Protein AF-A0A2G5I1P5-F1 (afdb_monomer_lite)

pLDDT: mean 70.31, std 21.15, range [36.88, 97.19]

Radius of gyration: 36.77 Å; chains: 1; bounding box: 60×89×106 Å

Organism: Cercospora beticola (NCBI:txid122368)

Structure (mmCIF, N/CA/C/O backbone):
data_AF-A0A2G5I1P5-F1
#
_entry.id   AF-A0A2G5I1P5-F1
#
loop_
_atom_site.group_PDB
_atom_site.id
_atom_site.type_symbol
_atom_site.label_atom_id
_atom_site.label_alt_id
_atom_site.label_comp_id
_atom_site.label_asym_id
_atom_site.label_entity_id
_atom_site.label_seq_id
_atom_site.pdbx_PDB_ins_code
_atom_site.Cartn_x
_atom_site.Cartn_y
_atom_site.Cartn_z
_atom_site.occupancy
_atom_site.B_iso_or_equiv
_atom_site.auth_seq_id
_atom_site.auth_comp_id
_atom_site.auth_asym_id
_atom_site.auth_atom_id
_atom_site.pdbx_PDB_model_num
ATOM 1 N N . MET A 1 1 ? 23.159 -2.924 -32.350 1.00 39.16 1 MET A N 1
ATOM 2 C CA . MET A 1 1 ? 21.781 -3.434 -32.207 1.00 39.16 1 MET A CA 1
ATOM 3 C C . MET A 1 1 ? 21.289 -2.968 -30.853 1.00 39.16 1 MET A C 1
ATOM 5 O O . MET A 1 1 ? 21.846 -3.405 -29.860 1.00 39.16 1 MET A O 1
ATOM 9 N N . ALA A 1 2 ? 20.373 -2.001 -30.812 1.00 45.41 2 ALA A N 1
ATOM 10 C CA . ALA A 1 2 ? 19.758 -1.577 -29.560 1.00 45.41 2 ALA A CA 1
ATOM 11 C C . ALA A 1 2 ? 18.630 -2.566 -29.261 1.00 45.41 2 ALA A C 1
ATOM 13 O O . ALA A 1 2 ? 17.652 -2.618 -30.006 1.00 45.41 2 ALA A O 1
ATOM 14 N N . THR A 1 3 ? 18.794 -3.399 -28.236 1.00 50.62 3 THR A N 1
ATOM 15 C CA . THR A 1 3 ? 17.664 -4.092 -27.624 1.00 50.62 3 THR A CA 1
ATOM 16 C C . THR A 1 3 ? 16.769 -3.002 -27.063 1.00 50.62 3 THR A C 1
ATOM 18 O O . THR A 1 3 ? 17.144 -2.277 -26.146 1.00 50.62 3 THR A O 1
ATOM 21 N N . GLN A 1 4 ? 15.628 -2.793 -27.708 1.00 51.66 4 GLN A N 1
ATOM 22 C CA . GLN A 1 4 ? 14.593 -1.924 -27.185 1.00 51.66 4 GLN A CA 1
ATOM 23 C C . GLN A 1 4 ? 13.994 -2.675 -25.993 1.00 51.66 4 GLN A C 1
ATOM 25 O O . GLN A 1 4 ? 13.032 -3.422 -26.150 1.00 51.66 4 GLN A O 1
ATOM 30 N N . ASP A 1 5 ? 14.642 -2.565 -24.830 1.00 60.12 5 ASP A N 1
ATOM 31 C CA . ASP A 1 5 ? 14.074 -3.005 -23.561 1.00 60.12 5 ASP A CA 1
ATOM 32 C C . ASP A 1 5 ? 12.813 -2.178 -23.354 1.00 60.12 5 ASP A C 1
ATOM 34 O O . ASP A 1 5 ? 12.843 -0.983 -23.049 1.00 60.12 5 ASP A O 1
ATOM 38 N N . LYS A 1 6 ? 11.680 -2.793 -23.679 1.00 70.75 6 LYS A N 1
ATOM 39 C CA . LYS A 1 6 ? 10.376 -2.179 -23.523 1.00 70.75 6 LYS A CA 1
ATOM 40 C C . LYS A 1 6 ? 10.115 -2.148 -22.022 1.00 70.75 6 LYS A C 1
ATOM 42 O O . LYS A 1 6 ? 9.822 -3.190 -21.440 1.00 70.75 6 LYS A O 1
ATOM 47 N N . ALA A 1 7 ? 10.285 -0.972 -21.420 1.00 73.44 7 ALA A N 1
ATOM 48 C CA . ALA A 1 7 ? 9.976 -0.750 -20.014 1.00 73.44 7 ALA A CA 1
ATOM 49 C C . ALA A 1 7 ? 8.572 -1.294 -19.708 1.00 73.44 7 ALA A C 1
ATOM 51 O O . ALA A 1 7 ? 7.629 -1.080 -20.478 1.00 73.44 7 ALA A O 1
ATOM 52 N N . MET A 1 8 ? 8.474 -2.060 -18.627 1.00 82.75 8 MET A N 1
ATOM 53 C CA . MET A 1 8 ? 7.230 -2.632 -18.138 1.00 82.75 8 MET A CA 1
ATOM 54 C C . MET A 1 8 ? 6.402 -1.529 -17.477 1.00 82.75 8 MET A C 1
ATOM 56 O O . MET A 1 8 ? 6.954 -0.667 -16.796 1.00 82.75 8 MET A O 1
ATOM 60 N N . ASP A 1 9 ? 5.091 -1.563 -17.701 1.00 83.81 9 ASP A N 1
ATOM 61 C CA . ASP A 1 9 ? 4.130 -0.663 -17.065 1.00 83.81 9 ASP A CA 1
ATOM 62 C C . ASP A 1 9 ? 3.618 -1.276 -15.754 1.00 83.81 9 ASP A C 1
ATOM 64 O O . ASP A 1 9 ? 3.433 -2.494 -15.659 1.00 83.81 9 ASP A O 1
ATOM 68 N N . LEU A 1 10 ? 3.345 -0.427 -14.765 1.00 80.38 10 LEU A N 1
ATOM 69 C CA . LEU A 1 10 ? 2.830 -0.806 -13.446 1.00 80.38 10 LEU A CA 1
ATOM 70 C C . LEU A 1 10 ? 1.522 -1.600 -13.530 1.00 80.38 10 LE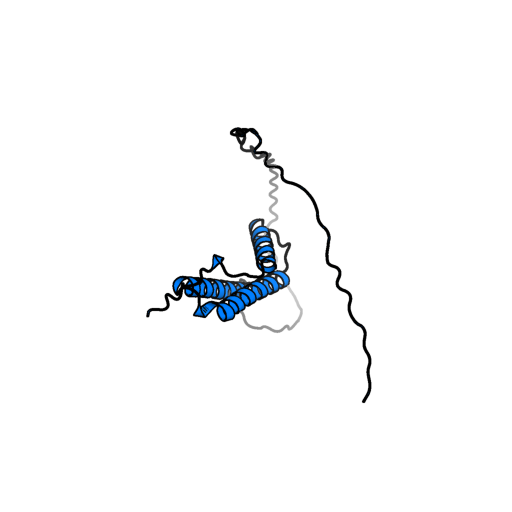U A C 1
ATOM 72 O O . LEU A 1 10 ? 1.343 -2.572 -12.803 1.00 80.38 10 LEU A O 1
ATOM 76 N N . HIS A 1 11 ? 0.640 -1.246 -14.469 1.00 79.62 11 HIS A N 1
ATOM 77 C CA . HIS A 1 11 ? -0.651 -1.918 -14.666 1.00 79.62 11 HIS A CA 1
ATOM 78 C C . HIS A 1 11 ? -0.519 -3.346 -15.213 1.00 79.62 11 HIS A C 1
ATOM 80 O O . HIS A 1 11 ? -1.506 -4.073 -15.283 1.00 79.62 11 HIS A O 1
ATOM 86 N N . SER A 1 12 ? 0.687 -3.744 -15.630 1.00 83.75 12 SER A N 1
ATOM 87 C CA . SER A 1 12 ? 0.984 -5.108 -16.078 1.00 83.75 12 SER A CA 1
ATOM 88 C C . SER A 1 12 ? 1.486 -6.012 -14.947 1.00 83.75 12 SER A C 1
ATOM 90 O O . SER A 1 12 ? 1.756 -7.184 -15.202 1.00 83.75 12 SER A O 1
ATOM 92 N N . ILE A 1 13 ? 1.666 -5.482 -13.732 1.00 84.88 13 ILE A N 1
ATOM 93 C CA . ILE A 1 13 ? 2.101 -6.251 -12.563 1.00 84.88 13 ILE A CA 1
ATOM 94 C C . ILE A 1 13 ? 0.891 -6.932 -11.923 1.00 84.88 13 ILE A C 1
ATOM 96 O O . ILE A 1 13 ? -0.124 -6.296 -11.644 1.00 84.88 13 ILE A O 1
ATOM 100 N N . GLU A 1 14 ? 1.020 -8.229 -11.657 1.00 83.12 14 GLU A N 1
ATOM 101 C CA . GLU A 1 14 ? 0.057 -8.980 -10.858 1.00 83.12 14 GLU A CA 1
ATOM 102 C C . GLU A 1 14 ? 0.390 -8.810 -9.367 1.00 83.12 14 GLU A C 1
ATOM 104 O O . GLU A 1 14 ? 1.509 -9.091 -8.938 1.00 83.12 14 GLU A O 1
ATOM 109 N N . VAL A 1 15 ? -0.576 -8.327 -8.584 1.00 83.12 15 VAL A N 1
ATOM 110 C CA . VAL A 1 15 ? -0.465 -8.134 -7.127 1.00 83.12 15 VAL A CA 1
ATOM 111 C C . VAL A 1 15 ? -1.651 -8.789 -6.430 1.00 83.12 15 VAL A C 1
ATOM 113 O O . VAL A 1 15 ? -2.731 -8.893 -7.019 1.00 83.12 15 VAL A O 1
ATOM 116 N N . ASP A 1 16 ? -1.485 -9.212 -5.175 1.00 83.00 16 ASP A N 1
ATOM 117 C CA . ASP A 1 16 ? -2.605 -9.764 -4.410 1.00 83.00 16 ASP A CA 1
ATOM 118 C C . ASP A 1 16 ? -3.622 -8.666 -4.056 1.00 83.00 16 ASP A C 1
ATOM 120 O O . ASP A 1 16 ? -3.445 -7.878 -3.125 1.00 83.00 16 ASP A O 1
ATOM 124 N N . LEU A 1 17 ? -4.729 -8.635 -4.798 1.00 87.38 17 LEU A N 1
ATOM 125 C CA . LEU A 1 17 ? -5.792 -7.647 -4.631 1.00 87.38 17 LEU A CA 1
ATOM 126 C C . LEU A 1 17 ? -6.568 -7.794 -3.315 1.00 87.38 17 LEU A C 1
ATOM 128 O O . LEU A 1 17 ? -7.210 -6.832 -2.892 1.00 87.38 17 LEU A O 1
ATOM 132 N N . VAL A 1 18 ? -6.502 -8.949 -2.643 1.00 90.81 18 VAL A N 1
ATOM 133 C CA . VAL A 1 18 ? -7.300 -9.221 -1.438 1.00 90.81 18 VAL A CA 1
ATOM 134 C C . VAL A 1 18 ? -6.912 -8.282 -0.297 1.00 90.81 18 VAL A C 1
ATOM 136 O O . VAL A 1 18 ? -7.787 -7.741 0.389 1.00 90.81 18 VAL A O 1
ATOM 139 N N . CYS A 1 19 ? -5.613 -8.037 -0.100 1.00 91.25 19 CYS A N 1
ATOM 140 C CA . CYS A 1 19 ? -5.147 -7.126 0.946 1.00 91.25 19 CYS A CA 1
ATOM 141 C C . CYS A 1 19 ? -5.588 -5.675 0.675 1.00 91.25 19 CYS A C 1
ATOM 143 O O . CYS A 1 19 ? -6.074 -4.993 1.582 1.00 91.25 19 CYS A O 1
ATOM 145 N N . PHE A 1 20 ? -5.548 -5.240 -0.588 1.00 92.56 20 PHE A N 1
ATOM 146 C CA . PHE A 1 20 ? -5.992 -3.911 -1.005 1.00 92.56 20 PHE A CA 1
ATOM 147 C C . PHE A 1 20 ? -7.509 -3.733 -0.902 1.00 92.56 20 PHE A C 1
ATOM 149 O O . PHE A 1 20 ? -7.977 -2.658 -0.523 1.00 92.56 20 PHE A O 1
ATOM 156 N N . ASP A 1 21 ? -8.293 -4.768 -1.203 1.00 94.94 21 ASP A N 1
ATOM 157 C CA . ASP A 1 21 ? -9.745 -4.750 -1.019 1.00 94.94 21 ASP A CA 1
ATOM 158 C C . ASP A 1 21 ? -10.110 -4.596 0.462 1.00 94.94 21 ASP A C 1
ATOM 160 O O . ASP A 1 21 ? -10.976 -3.784 0.810 1.00 94.94 21 ASP A O 1
ATOM 164 N N . LYS A 1 22 ? -9.400 -5.306 1.348 1.00 94.88 22 LYS A N 1
ATOM 165 C CA . LYS A 1 22 ? -9.558 -5.161 2.800 1.00 94.88 22 LYS A CA 1
ATOM 166 C C . LYS A 1 22 ? -9.167 -3.757 3.265 1.00 94.88 22 LYS A C 1
ATOM 168 O O . LYS A 1 22 ? -9.923 -3.142 4.016 1.00 94.88 22 LYS A O 1
ATOM 173 N N . LEU A 1 23 ? -8.057 -3.201 2.770 1.00 94.81 23 LEU A N 1
ATOM 174 C CA . LEU A 1 23 ? -7.655 -1.826 3.079 1.00 94.81 23 LEU A CA 1
ATOM 175 C C . LEU A 1 23 ? -8.721 -0.816 2.629 1.00 94.81 23 LEU A C 1
ATOM 177 O O . LEU A 1 23 ? -9.113 0.059 3.400 1.00 94.81 23 LEU A O 1
ATOM 181 N N . ARG A 1 24 ? -9.268 -0.972 1.417 1.00 95.00 24 ARG A N 1
ATOM 182 C CA . ARG A 1 24 ? -10.372 -0.132 0.925 1.00 95.00 24 ARG A CA 1
ATOM 183 C C . ARG A 1 24 ? -11.618 -0.247 1.804 1.00 95.00 24 ARG A C 1
ATOM 185 O O . ARG A 1 24 ? -12.277 0.765 2.046 1.00 95.00 24 ARG A O 1
ATOM 192 N N . ALA A 1 25 ? -11.946 -1.442 2.295 1.00 95.81 25 ALA A N 1
ATOM 193 C CA . ALA A 1 25 ? -13.069 -1.642 3.211 1.00 95.81 25 ALA A CA 1
ATOM 194 C C . ALA A 1 25 ? -12.855 -0.920 4.554 1.00 95.81 25 ALA A C 1
ATOM 196 O O . ALA A 1 25 ? -13.771 -0.248 5.036 1.00 95.81 25 ALA A O 1
ATOM 197 N N . ILE A 1 26 ? -11.643 -0.987 5.113 1.00 94.88 26 ILE A N 1
ATOM 198 C CA . ILE A 1 26 ? -11.260 -0.280 6.344 1.00 94.88 26 ILE A CA 1
ATOM 199 C C . ILE A 1 26 ? -11.376 1.235 6.161 1.00 94.88 26 ILE A C 1
ATOM 201 O O . ILE A 1 26 ? -12.038 1.907 6.954 1.00 94.88 26 ILE A O 1
ATOM 205 N N . LEU A 1 27 ? -10.785 1.780 5.094 1.00 93.31 27 LEU A N 1
ATOM 206 C CA . LEU A 1 27 ? -10.819 3.218 4.814 1.00 93.31 27 LEU A CA 1
ATOM 207 C C . LEU A 1 27 ? -12.254 3.724 4.629 1.00 93.31 27 LEU A C 1
ATOM 209 O O . LEU A 1 27 ? -12.618 4.761 5.183 1.00 93.31 27 LEU A O 1
ATOM 213 N N . ARG A 1 28 ? -13.098 2.968 3.917 1.00 95.44 28 ARG A N 1
ATOM 214 C CA . ARG A 1 28 ? -14.514 3.312 3.739 1.00 95.44 28 ARG A CA 1
ATOM 215 C C . ARG A 1 28 ? -15.281 3.294 5.065 1.00 95.44 28 ARG A C 1
ATOM 217 O O . ARG A 1 28 ? -16.072 4.199 5.307 1.00 95.44 28 ARG A O 1
ATOM 224 N N . SER A 1 29 ? -15.026 2.315 5.935 1.00 94.00 29 SER A N 1
ATOM 225 C CA . SER A 1 29 ? -15.621 2.266 7.281 1.00 94.00 29 SER A CA 1
ATOM 226 C C . SER A 1 29 ? -15.243 3.496 8.108 1.00 94.00 29 SER A C 1
ATOM 228 O O . SER A 1 29 ? -16.108 4.116 8.723 1.00 94.00 29 SER A O 1
ATOM 230 N N . ARG A 1 30 ? -13.967 3.902 8.079 1.00 91.44 30 ARG A N 1
ATOM 231 C CA . ARG A 1 30 ? -13.491 5.096 8.797 1.00 91.44 30 ARG A CA 1
ATOM 232 C C . ARG A 1 30 ? -14.129 6.382 8.285 1.00 91.44 30 A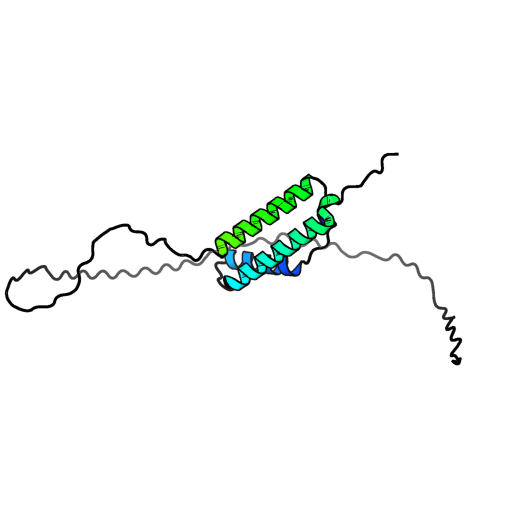RG A C 1
ATOM 234 O O . ARG A 1 30 ? -14.537 7.214 9.086 1.00 91.44 30 ARG A O 1
ATOM 241 N N . GLN A 1 31 ? -14.277 6.525 6.968 1.00 92.06 31 GLN A N 1
ATOM 242 C CA . GLN A 1 31 ? -14.973 7.669 6.363 1.00 92.06 31 GLN A CA 1
ATOM 243 C C . GLN A 1 31 ? -16.439 7.772 6.810 1.00 92.06 31 GLN A C 1
ATOM 245 O O . GLN A 1 31 ? -16.991 8.866 6.857 1.00 92.06 31 GLN A O 1
ATOM 250 N N . GLN A 1 32 ? -17.058 6.645 7.163 1.00 94.44 32 GLN A N 1
ATOM 251 C CA . GLN A 1 32 ? -18.416 6.579 7.706 1.00 94.44 32 GLN A CA 1
ATOM 252 C C . GLN A 1 32 ? -18.467 6.768 9.235 1.00 94.44 32 GLN A C 1
ATOM 254 O O . GLN A 1 32 ? -19.537 6.647 9.825 1.00 94.44 32 GLN A O 1
ATOM 259 N N . GLY A 1 33 ? -17.331 7.040 9.891 1.00 90.31 33 GLY A N 1
ATOM 260 C CA . GLY A 1 33 ? -17.229 7.172 11.348 1.00 90.31 33 GLY A CA 1
ATOM 261 C C . GLY A 1 33 ? -17.344 5.845 12.105 1.00 90.31 33 GLY A C 1
ATOM 262 O O . GLY A 1 33 ? -17.524 5.842 13.320 1.00 90.31 33 GLY A O 1
ATOM 263 N N . SER A 1 34 ? -17.261 4.713 11.402 1.00 91.38 34 SER A N 1
ATOM 264 C CA . SER A 1 34 ? -17.393 3.385 11.993 1.00 91.38 34 SER A CA 1
ATOM 265 C C . SER A 1 34 ? -16.052 2.870 12.516 1.00 91.38 34 SER A C 1
ATOM 267 O O . SER A 1 34 ? -15.053 2.837 11.792 1.00 91.38 34 SER A O 1
ATOM 269 N N . SER A 1 35 ? -16.066 2.382 13.757 1.00 87.56 35 SER A N 1
ATOM 270 C CA . SER A 1 35 ? -14.961 1.691 14.434 1.00 87.56 35 SER A CA 1
ATOM 271 C C . SER A 1 35 ? -15.018 0.166 14.267 1.00 87.56 35 SER A C 1
ATOM 273 O O . SER A 1 35 ? -14.526 -0.575 15.114 1.00 87.56 35 SER A O 1
ATOM 275 N N . GLN A 1 36 ? -15.625 -0.316 13.174 1.00 94.00 36 GLN A N 1
ATOM 276 C CA . GLN A 1 36 ? -15.794 -1.748 12.894 1.00 94.00 36 GLN A CA 1
ATOM 277 C C . GLN A 1 36 ? -14.483 -2.547 12.954 1.00 94.00 36 GLN A C 1
ATOM 279 O O . GLN A 1 36 ? -14.508 -3.710 13.349 1.00 94.00 36 GLN A O 1
ATOM 284 N N . TYR A 1 37 ? -13.366 -1.947 12.543 1.00 94.06 37 TYR A N 1
ATOM 285 C CA . TYR A 1 37 ? -12.061 -2.599 12.502 1.00 94.06 37 TYR A CA 1
ATOM 286 C C . TYR A 1 37 ? -11.204 -2.141 13.673 1.00 94.06 37 TYR A C 1
ATOM 288 O O . TYR A 1 37 ? -11.047 -0.941 13.910 1.00 94.06 37 TYR A O 1
ATOM 296 N N . SER A 1 38 ? -10.617 -3.101 14.378 1.00 93.88 38 SER A N 1
ATOM 297 C CA . SER A 1 38 ? -9.654 -2.827 15.438 1.00 93.88 38 SER A CA 1
ATOM 298 C C . SER A 1 38 ? -8.339 -2.273 14.878 1.00 93.88 38 SER A C 1
ATOM 300 O O . SER A 1 38 ? -7.962 -2.557 13.740 1.00 93.88 38 SER A O 1
ATOM 302 N N . VAL A 1 39 ? -7.594 -1.539 15.710 1.00 92.50 39 VAL A N 1
ATOM 303 C CA . VAL A 1 39 ? -6.237 -1.044 15.392 1.00 92.50 39 VAL A CA 1
ATOM 304 C C . VAL A 1 39 ? -5.333 -2.185 14.915 1.00 92.50 39 VAL A C 1
ATOM 306 O O . VAL A 1 39 ? -4.614 -2.046 13.930 1.00 92.50 39 VAL A O 1
ATOM 309 N N . ARG A 1 40 ? -5.425 -3.359 15.557 1.00 94.69 40 ARG A N 1
ATOM 310 C CA . ARG A 1 40 ? -4.674 -4.554 15.148 1.00 94.69 40 ARG A CA 1
ATOM 311 C C . ARG A 1 40 ? -5.013 -4.975 13.718 1.00 94.69 40 ARG A C 1
ATOM 313 O O . ARG A 1 40 ? -4.103 -5.188 12.928 1.00 94.69 40 ARG A O 1
ATOM 320 N N . GLU A 1 41 ? -6.296 -5.079 13.377 1.00 95.00 41 GLU A N 1
ATOM 321 C CA . GLU A 1 41 ? -6.717 -5.475 12.026 1.00 95.00 41 GLU A CA 1
ATOM 322 C C . GLU A 1 41 ? -6.304 -4.450 10.966 1.00 95.00 41 GLU A C 1
ATOM 324 O O . GLU A 1 41 ? -6.001 -4.829 9.831 1.00 95.00 41 GLU A O 1
ATOM 329 N N . VAL A 1 42 ? -6.288 -3.162 11.322 1.00 94.88 42 VAL A N 1
ATOM 330 C CA . VAL A 1 42 ? -5.799 -2.095 10.442 1.00 94.88 42 VAL A CA 1
ATOM 331 C C . VAL A 1 42 ? -4.305 -2.255 10.194 1.00 94.88 42 VAL A C 1
ATOM 333 O O . VAL A 1 42 ? -3.900 -2.308 9.033 1.00 94.88 42 VAL A O 1
ATOM 336 N N . LEU A 1 43 ? -3.507 -2.405 11.253 1.00 96.19 43 LEU A N 1
ATOM 337 C CA . LEU A 1 43 ? -2.061 -2.606 11.155 1.00 96.19 43 LEU A CA 1
ATOM 338 C C . LEU A 1 43 ? -1.707 -3.849 10.335 1.00 96.19 43 LEU A C 1
ATOM 340 O O . LEU A 1 43 ? -0.938 -3.740 9.386 1.00 96.19 43 LEU A O 1
ATOM 344 N N . GLU A 1 44 ? -2.328 -4.998 10.617 1.00 96.50 44 GLU A N 1
ATOM 345 C CA . GLU A 1 44 ? -2.114 -6.235 9.850 1.00 96.50 44 GLU A CA 1
ATOM 346 C C . GLU A 1 44 ? -2.407 -6.040 8.355 1.00 96.50 44 GLU A C 1
ATOM 348 O O . GLU A 1 44 ? -1.693 -6.549 7.492 1.00 96.50 44 GLU A O 1
ATOM 353 N N . THR A 1 45 ? -3.457 -5.282 8.031 1.00 96.56 45 THR A N 1
ATOM 354 C CA . THR A 1 45 ? -3.835 -5.025 6.637 1.00 96.56 45 THR A CA 1
ATOM 355 C C . THR A 1 45 ? -2.859 -4.065 5.952 1.00 96.56 45 THR A C 1
ATOM 357 O O . THR A 1 45 ? -2.496 -4.290 4.797 1.00 96.56 45 THR A O 1
ATOM 360 N N . LEU A 1 46 ? -2.407 -3.018 6.649 1.00 96.31 46 LEU A N 1
ATOM 361 C CA . LEU A 1 46 ? -1.400 -2.084 6.139 1.00 96.31 46 LEU A CA 1
ATOM 362 C C . LEU A 1 46 ? -0.051 -2.778 5.908 1.00 96.31 46 LEU A C 1
ATOM 364 O O . LEU A 1 46 ? 0.570 -2.571 4.866 1.00 96.31 46 LEU A O 1
ATOM 368 N N . GLU A 1 47 ? 0.382 -3.629 6.841 1.00 96.69 47 GLU A N 1
ATOM 369 C CA . GLU A 1 47 ? 1.608 -4.420 6.710 1.00 96.69 47 GLU A CA 1
ATOM 370 C C . GLU A 1 47 ? 1.537 -5.392 5.528 1.00 96.69 47 GLU A C 1
ATOM 372 O O . GLU A 1 47 ? 2.494 -5.481 4.759 1.00 96.69 47 GLU A O 1
ATOM 377 N N . ALA A 1 48 ? 0.396 -6.062 5.328 1.00 96.19 48 ALA A N 1
ATOM 378 C CA . ALA A 1 48 ? 0.188 -6.932 4.173 1.00 96.19 48 ALA A CA 1
ATOM 379 C C . ALA A 1 48 ? 0.282 -6.159 2.845 1.00 96.19 48 ALA A C 1
ATOM 381 O O . ALA A 1 48 ? 1.002 -6.578 1.941 1.00 96.19 48 ALA A O 1
ATOM 382 N N . CYS A 1 49 ? -0.370 -4.994 2.742 1.00 95.75 49 CYS A N 1
ATOM 383 C CA . CYS A 1 49 ? -0.291 -4.153 1.540 1.00 95.75 49 CYS A CA 1
ATOM 384 C C . CYS A 1 49 ? 1.141 -3.666 1.277 1.00 95.75 49 CYS A C 1
ATOM 386 O O . CYS A 1 49 ? 1.600 -3.640 0.135 1.00 95.75 49 CYS A O 1
ATOM 388 N N . LYS A 1 50 ? 1.866 -3.287 2.337 1.00 96.12 50 LYS A N 1
ATOM 389 C CA . LYS A 1 50 ? 3.266 -2.870 2.238 1.00 96.12 50 LYS A CA 1
ATOM 390 C C . LYS A 1 50 ? 4.132 -4.006 1.693 1.00 96.12 50 LYS A C 1
ATOM 392 O O . LYS A 1 50 ? 4.931 -3.767 0.792 1.00 96.12 50 LYS A O 1
ATOM 397 N N . LEU A 1 51 ? 3.963 -5.222 2.212 1.00 96.19 51 LEU A N 1
ATOM 398 C CA . LEU A 1 51 ? 4.721 -6.388 1.765 1.00 96.19 51 LEU A CA 1
ATOM 399 C C . LEU A 1 51 ? 4.483 -6.688 0.277 1.00 96.19 51 LEU A C 1
ATOM 401 O O . LEU A 1 51 ? 5.438 -6.984 -0.437 1.00 96.19 51 LEU A O 1
ATOM 405 N N . GLU A 1 52 ? 3.244 -6.560 -0.207 1.00 95.00 52 GLU A N 1
ATOM 406 C CA . GLU A 1 52 ? 2.930 -6.746 -1.630 1.00 95.00 52 GLU A CA 1
ATOM 407 C C . GLU A 1 52 ? 3.636 -5.713 -2.518 1.00 95.00 52 GLU A C 1
ATOM 409 O O . GLU A 1 52 ? 4.208 -6.071 -3.549 1.00 95.00 52 GLU A O 1
ATOM 414 N N . TYR A 1 53 ? 3.696 -4.446 -2.100 1.00 93.62 53 TYR A N 1
ATOM 415 C CA . TYR A 1 53 ? 4.470 -3.441 -2.829 1.00 93.62 53 TYR A CA 1
ATOM 416 C C . TYR A 1 53 ? 5.984 -3.684 -2.766 1.00 93.62 53 TYR A C 1
ATOM 418 O O . TYR A 1 53 ? 6.669 -3.497 -3.771 1.00 93.62 53 TYR A O 1
ATOM 426 N N . GLU A 1 54 ? 6.527 -4.122 -1.624 1.00 94.69 54 GLU A N 1
ATOM 427 C CA . GLU A 1 54 ? 7.949 -4.479 -1.506 1.00 94.69 54 GLU A CA 1
ATOM 428 C C . GLU A 1 54 ? 8.293 -5.652 -2.428 1.00 94.69 54 GLU A C 1
ATOM 430 O O . GLU A 1 54 ? 9.302 -5.615 -3.136 1.00 94.69 54 GLU A O 1
ATOM 435 N N . LYS A 1 55 ? 7.424 -6.664 -2.484 1.00 94.38 55 LYS A N 1
ATOM 436 C CA . LYS A 1 55 ? 7.552 -7.800 -3.396 1.00 94.38 55 LYS A CA 1
ATOM 437 C C . LYS A 1 55 ? 7.511 -7.348 -4.855 1.00 94.38 55 LYS A C 1
ATOM 439 O O . LYS A 1 55 ? 8.404 -7.713 -5.616 1.00 94.38 55 LYS A O 1
ATOM 444 N N . ALA A 1 56 ? 6.540 -6.511 -5.226 1.00 91.75 56 ALA A N 1
ATOM 445 C CA . ALA A 1 56 ? 6.444 -5.962 -6.575 1.00 91.75 56 ALA A CA 1
ATOM 446 C C . ALA A 1 56 ? 7.700 -5.158 -6.955 1.00 91.75 56 ALA A C 1
ATOM 448 O O . ALA A 1 56 ? 8.204 -5.273 -8.072 1.00 91.75 56 ALA A O 1
ATOM 449 N N . PHE A 1 57 ? 8.254 -4.385 -6.019 1.00 92.81 57 PHE A N 1
ATOM 450 C CA . PHE A 1 57 ? 9.485 -3.636 -6.249 1.00 92.81 57 PHE A CA 1
ATOM 451 C C . PHE A 1 57 ? 10.697 -4.556 -6.449 1.00 92.81 57 PHE A C 1
ATOM 453 O O . PHE A 1 57 ? 11.490 -4.327 -7.357 1.00 92.81 57 PHE A O 1
ATOM 460 N N . ILE A 1 58 ? 10.838 -5.615 -5.647 1.00 93.69 58 ILE A N 1
ATOM 461 C CA . ILE A 1 58 ? 11.938 -6.583 -5.781 1.00 93.69 58 ILE A CA 1
ATOM 462 C C . ILE A 1 58 ? 11.837 -7.362 -7.098 1.00 93.69 58 ILE A C 1
ATOM 464 O O . ILE A 1 58 ? 12.849 -7.602 -7.752 1.00 93.69 58 ILE A O 1
ATOM 468 N N . GLU A 1 59 ? 10.631 -7.770 -7.487 1.00 93.06 59 GLU A N 1
ATOM 469 C CA . GLU A 1 59 ? 10.418 -8.634 -8.649 1.00 93.06 59 GLU A CA 1
ATOM 470 C C . GLU A 1 59 ? 10.453 -7.866 -9.978 1.00 93.06 59 GLU A C 1
ATOM 472 O O . GLU A 1 59 ? 10.967 -8.369 -10.982 1.00 93.06 59 GLU A O 1
ATOM 477 N N . TYR A 1 60 ? 9.937 -6.634 -9.992 1.00 90.50 60 TYR A N 1
ATOM 478 C CA . TYR A 1 60 ? 9.729 -5.868 -11.223 1.00 90.50 60 TYR A CA 1
ATOM 479 C C . TYR A 1 60 ? 10.489 -4.540 -11.272 1.00 90.50 60 TYR A C 1
ATOM 481 O O . TYR A 1 60 ? 10.530 -3.927 -12.338 1.00 90.50 60 TYR A O 1
ATOM 489 N N . GLY A 1 61 ? 11.120 -4.100 -10.178 1.00 89.12 61 GLY A N 1
ATOM 490 C CA . GLY A 1 61 ? 11.757 -2.783 -10.062 1.00 89.12 61 GLY A CA 1
ATOM 491 C C . GLY A 1 61 ? 12.707 -2.461 -11.212 1.00 89.12 61 GLY A C 1
ATOM 492 O O . GLY A 1 61 ? 12.565 -1.419 -11.846 1.00 89.12 61 GLY A O 1
ATOM 493 N N . ASP A 1 62 ? 13.588 -3.393 -11.571 1.00 90.25 62 ASP A N 1
ATOM 494 C CA . ASP A 1 62 ? 14.578 -3.210 -12.645 1.00 90.25 62 ASP A CA 1
ATOM 495 C C . ASP A 1 62 ? 13.952 -3.073 -14.043 1.00 90.25 62 ASP A C 1
ATOM 497 O O . ASP A 1 62 ? 14.570 -2.542 -14.967 1.00 90.25 62 ASP A O 1
ATOM 501 N N . ARG A 1 63 ? 12.723 -3.572 -14.210 1.00 90.38 63 ARG A N 1
ATOM 502 C CA . ARG A 1 63 ? 11.984 -3.598 -15.480 1.00 90.38 63 ARG A CA 1
ATOM 503 C C . ARG A 1 63 ? 10.995 -2.446 -15.602 1.00 90.38 63 ARG A C 1
ATOM 505 O O . ARG A 1 63 ? 10.558 -2.144 -16.713 1.00 90.38 63 ARG A O 1
ATOM 512 N N . LEU A 1 64 ? 10.626 -1.835 -14.482 1.00 89.12 64 LEU A N 1
ATOM 513 C CA . LEU A 1 64 ? 9.721 -0.700 -14.430 1.00 89.12 64 LEU A CA 1
ATOM 514 C C . LEU A 1 64 ? 10.384 0.570 -14.949 1.00 89.12 64 LEU A C 1
ATOM 516 O O . LEU A 1 64 ? 11.597 0.767 -14.823 1.00 89.12 64 LEU A O 1
ATOM 520 N N . SER A 1 65 ? 9.571 1.476 -15.491 1.00 90.62 65 SER A N 1
ATOM 521 C CA . SER A 1 65 ? 10.048 2.819 -15.798 1.00 90.62 65 SER A CA 1
ATOM 522 C C . SER A 1 65 ? 10.503 3.532 -14.517 1.00 90.62 65 SER A C 1
ATOM 524 O O . SER A 1 65 ? 10.018 3.261 -13.419 1.00 90.62 65 SER A O 1
ATOM 526 N N . LYS A 1 66 ? 11.421 4.496 -14.641 1.00 90.50 66 LYS A N 1
ATOM 527 C CA . LYS A 1 66 ? 11.879 5.281 -13.483 1.00 90.50 66 LYS A CA 1
ATOM 528 C C . LYS A 1 66 ? 10.716 5.975 -12.760 1.00 90.50 66 LYS A C 1
ATOM 530 O O . LYS A 1 66 ? 10.741 6.088 -11.539 1.00 90.50 66 LYS A O 1
ATOM 535 N N . THR A 1 67 ? 9.721 6.445 -13.509 1.00 92.88 67 THR A N 1
ATOM 536 C CA . THR A 1 67 ? 8.526 7.090 -12.954 1.00 92.88 67 THR A CA 1
ATOM 537 C C . THR A 1 67 ? 7.697 6.102 -12.141 1.00 92.88 67 THR A C 1
ATOM 539 O O . THR A 1 67 ? 7.306 6.418 -11.022 1.00 92.88 67 THR A O 1
ATOM 542 N N . ASP A 1 68 ? 7.506 4.891 -12.657 1.00 91.50 68 ASP A N 1
ATOM 543 C CA . ASP A 1 68 ? 6.750 3.837 -11.979 1.00 91.50 68 ASP A CA 1
ATOM 544 C C . ASP A 1 68 ? 7.461 3.347 -10.713 1.00 91.50 68 ASP A C 1
ATOM 546 O O . ASP A 1 68 ? 6.838 3.173 -9.669 1.00 91.50 68 ASP A O 1
ATOM 550 N N . GLN A 1 69 ? 8.789 3.215 -10.761 1.00 92.50 69 GLN A N 1
ATOM 551 C CA . GLN A 1 69 ? 9.594 2.927 -9.571 1.00 92.50 69 GLN A CA 1
ATOM 552 C C . GLN A 1 69 ? 9.423 4.013 -8.500 1.00 92.50 69 GLN A C 1
ATOM 554 O O . GLN A 1 69 ? 9.279 3.702 -7.320 1.00 92.50 69 GLN A O 1
ATOM 559 N N . GLN A 1 70 ? 9.431 5.292 -8.894 1.00 94.44 70 GLN A N 1
ATOM 560 C CA . GLN A 1 70 ? 9.220 6.403 -7.963 1.00 94.44 70 GLN A CA 1
ATOM 561 C C . GLN A 1 70 ? 7.813 6.397 -7.365 1.00 94.44 70 GLN A C 1
ATOM 563 O O . GLN A 1 70 ? 7.671 6.684 -6.179 1.00 94.44 70 GLN A O 1
ATOM 568 N N . LEU A 1 71 ? 6.798 6.052 -8.159 1.00 93.88 71 LEU A N 1
ATOM 569 C CA . LEU A 1 71 ? 5.429 5.920 -7.676 1.00 93.88 71 LEU A CA 1
ATOM 570 C C . LEU A 1 71 ? 5.323 4.803 -6.629 1.00 93.88 71 LEU A C 1
ATOM 572 O O . LEU A 1 71 ? 4.841 5.055 -5.532 1.00 93.88 71 LEU A O 1
ATOM 576 N N . LEU A 1 72 ? 5.864 3.612 -6.910 1.00 92.25 72 LEU A N 1
ATOM 577 C CA . LEU A 1 72 ? 5.891 2.503 -5.945 1.00 92.25 72 LEU A CA 1
ATOM 578 C C . LEU A 1 72 ? 6.593 2.867 -4.635 1.00 92.25 72 LEU A C 1
ATOM 580 O O . LEU A 1 72 ? 6.115 2.523 -3.557 1.00 92.25 72 LEU A O 1
ATOM 584 N N . LEU A 1 73 ? 7.725 3.568 -4.713 1.00 94.75 73 LEU A N 1
ATOM 585 C CA . LEU A 1 73 ? 8.446 4.014 -3.521 1.00 94.75 73 LEU A CA 1
ATOM 586 C C . LEU A 1 73 ? 7.630 5.023 -2.705 1.00 94.75 73 LEU A C 1
ATOM 588 O O . LEU A 1 73 ? 7.606 4.928 -1.480 1.00 94.75 73 LEU A O 1
ATOM 592 N N . ALA A 1 74 ? 6.932 5.947 -3.369 1.00 96.12 74 ALA A N 1
ATOM 593 C CA . ALA A 1 74 ? 6.058 6.901 -2.695 1.00 96.12 74 ALA A CA 1
ATOM 594 C C . ALA A 1 74 ? 4.887 6.202 -1.980 1.00 96.12 74 ALA A C 1
ATOM 596 O O . ALA A 1 74 ? 4.586 6.538 -0.835 1.00 96.12 74 ALA A O 1
ATOM 597 N N . GLU A 1 75 ? 4.273 5.198 -2.613 1.00 94.19 75 GLU A N 1
ATOM 598 C CA . GLU A 1 75 ? 3.218 4.380 -1.996 1.00 94.19 75 GLU A CA 1
ATOM 599 C C . GLU A 1 75 ? 3.745 3.598 -0.781 1.00 94.19 75 GLU A C 1
ATOM 601 O O . GLU A 1 75 ? 3.119 3.581 0.281 1.00 94.19 75 GLU A O 1
ATOM 606 N N . LEU A 1 76 ? 4.942 3.010 -0.889 1.00 95.44 76 LEU A N 1
ATOM 607 C CA . LEU A 1 76 ? 5.597 2.328 0.230 1.00 95.44 76 LEU A CA 1
ATOM 608 C C . LEU A 1 76 ? 5.859 3.261 1.412 1.00 95.44 76 LEU A C 1
ATOM 610 O O . LEU A 1 76 ? 5.641 2.875 2.562 1.00 95.44 76 LEU A O 1
ATOM 614 N N . ASP A 1 77 ? 6.329 4.477 1.152 1.00 97.19 77 ASP A N 1
ATOM 615 C CA . ASP A 1 77 ? 6.581 5.456 2.206 1.00 97.19 77 ASP A CA 1
ATOM 616 C C . ASP A 1 77 ? 5.275 5.961 2.836 1.00 97.19 77 ASP A C 1
ATOM 618 O O . ASP A 1 77 ? 5.203 6.094 4.059 1.00 97.19 77 ASP A O 1
ATOM 622 N N . SER A 1 78 ? 4.212 6.132 2.043 1.00 95.69 78 SER A N 1
ATOM 623 C CA . SER A 1 78 ? 2.873 6.447 2.555 1.00 95.69 78 SER A CA 1
ATOM 624 C C . SER A 1 78 ? 2.332 5.354 3.486 1.00 95.69 78 SER A C 1
ATOM 626 O O . SER A 1 78 ? 1.788 5.650 4.556 1.00 95.69 78 SER A O 1
ATOM 628 N N . LEU A 1 79 ? 2.533 4.081 3.136 1.00 95.44 79 LEU A N 1
ATOM 629 C CA . LEU A 1 79 ? 2.132 2.956 3.982 1.00 95.44 79 LEU A CA 1
ATOM 630 C C . LEU A 1 79 ? 2.948 2.874 5.271 1.00 95.44 79 LEU A C 1
ATOM 632 O O . LEU A 1 79 ? 2.370 2.645 6.331 1.00 95.44 79 LEU A O 1
ATOM 636 N N . LYS A 1 80 ? 4.267 3.094 5.218 1.00 96.31 80 LYS A N 1
ATOM 637 C CA . LYS A 1 80 ? 5.109 3.140 6.429 1.00 96.31 80 LYS A CA 1
ATOM 638 C C . LYS A 1 80 ? 4.643 4.227 7.389 1.00 96.31 80 LYS A C 1
ATOM 640 O O . LYS A 1 80 ? 4.566 3.982 8.589 1.00 96.31 80 LYS A O 1
ATOM 645 N N . GLU A 1 81 ? 4.319 5.402 6.860 1.00 96.56 81 GLU A N 1
ATOM 646 C CA . GLU A 1 81 ? 3.802 6.501 7.667 1.00 96.56 81 GLU A CA 1
ATOM 647 C C . GLU A 1 81 ? 2.436 6.160 8.271 1.00 96.56 81 GLU A C 1
ATOM 649 O O . GLU A 1 81 ? 2.220 6.366 9.461 1.00 96.56 81 GLU A O 1
ATOM 654 N N . SER A 1 82 ? 1.542 5.548 7.491 1.00 94.25 82 SER A N 1
ATOM 655 C CA . SER A 1 82 ? 0.233 5.102 7.985 1.00 94.25 82 SER A CA 1
ATOM 656 C C . SER A 1 82 ? 0.361 4.062 9.103 1.00 94.25 82 SER A C 1
ATOM 658 O O . SER A 1 82 ? -0.342 4.149 10.106 1.00 94.25 82 SER A O 1
ATOM 660 N N . ILE A 1 83 ? 1.286 3.105 8.966 1.00 95.81 83 ILE A N 1
ATOM 661 C CA . ILE A 1 83 ? 1.599 2.119 10.011 1.00 95.81 83 ILE A CA 1
ATOM 662 C C . ILE A 1 83 ? 2.123 2.826 11.259 1.00 95.81 83 ILE A C 1
ATOM 664 O O . ILE A 1 83 ? 1.672 2.519 12.358 1.00 95.81 83 ILE A O 1
ATOM 668 N N . ARG A 1 84 ? 3.039 3.791 11.103 1.00 96.38 84 ARG A N 1
ATOM 669 C CA . ARG A 1 84 ? 3.591 4.559 12.224 1.00 96.38 84 ARG A CA 1
ATOM 670 C C . ARG A 1 84 ? 2.483 5.260 13.005 1.00 96.38 84 ARG A C 1
ATOM 672 O O . ARG A 1 84 ? 2.370 5.022 14.203 1.00 96.38 84 ARG A O 1
ATOM 679 N N . VAL A 1 85 ? 1.647 6.039 12.319 1.00 93.25 85 VAL A N 1
ATOM 680 C CA . VAL A 1 85 ? 0.529 6.785 12.920 1.00 93.25 85 VAL A CA 1
ATOM 681 C C . VAL A 1 85 ? -0.445 5.855 13.640 1.00 93.25 85 VAL A C 1
ATOM 683 O O . VAL A 1 85 ? -0.868 6.151 14.749 1.00 93.25 85 VAL A O 1
ATOM 686 N N . GLU A 1 86 ? -0.784 4.718 13.036 1.00 91.12 86 GLU A N 1
ATOM 687 C CA . GLU A 1 86 ? -1.727 3.765 13.627 1.00 91.12 86 GLU A CA 1
ATOM 688 C C . GLU A 1 86 ? -1.121 2.986 14.809 1.00 91.12 86 GLU A C 1
ATOM 690 O O . GLU A 1 86 ? -1.832 2.562 15.718 1.00 91.12 86 GLU A O 1
ATOM 695 N N . SER A 1 87 ? 0.199 2.783 14.800 1.00 90.44 87 SER A N 1
ATOM 696 C CA . SER A 1 87 ? 0.929 2.077 15.858 1.00 90.44 87 SER A CA 1
ATOM 697 C C . SER A 1 87 ? 1.244 2.947 17.0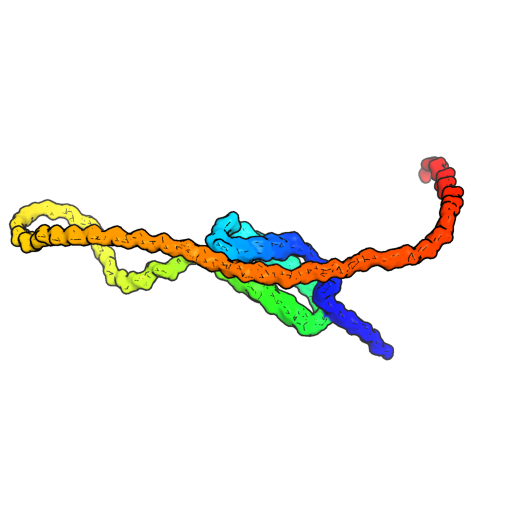73 1.00 90.44 87 SER A C 1
ATOM 699 O O . SER A 1 87 ? 1.510 2.408 18.149 1.00 90.44 87 SER A O 1
ATOM 701 N N . GLU A 1 88 ? 1.239 4.273 16.913 1.00 88.88 88 GLU A N 1
ATOM 702 C CA . GLU A 1 88 ? 1.443 5.203 18.014 1.00 88.88 88 GLU A CA 1
ATOM 703 C C . GLU A 1 88 ? 0.213 5.134 18.935 1.00 88.88 88 GLU A C 1
ATOM 705 O O . GLU A 1 88 ? -0.900 5.459 18.517 1.00 88.88 88 GLU A O 1
ATOM 710 N N . PRO A 1 89 ? 0.365 4.671 20.191 1.00 66.88 89 PRO A N 1
ATOM 711 C CA . PRO A 1 89 ? -0.745 4.691 21.124 1.00 66.88 89 PRO A CA 1
ATOM 712 C C . PRO A 1 89 ? -1.160 6.148 21.338 1.00 66.88 89 PRO A C 1
ATOM 714 O O . PRO A 1 89 ? -0.305 7.021 21.481 1.00 66.88 89 PRO A O 1
ATOM 717 N N . GLU A 1 90 ? -2.466 6.405 21.377 1.00 63.91 90 GLU A N 1
ATOM 718 C CA . GLU A 1 90 ? -3.039 7.705 21.729 1.00 63.91 90 GLU A CA 1
ATOM 719 C C . GLU A 1 90 ? -2.680 8.035 23.194 1.00 63.91 90 GLU A C 1
ATOM 721 O O . GLU A 1 90 ? -3.459 7.832 24.122 1.00 63.91 90 GLU A O 1
ATOM 726 N N . VAL A 1 91 ? -1.444 8.470 23.441 1.00 52.81 91 VAL A N 1
ATOM 727 C CA . VAL A 1 91 ? -0.966 8.965 24.732 1.00 52.81 91 VAL A CA 1
ATOM 728 C C . VAL A 1 91 ? -0.583 10.429 24.562 1.00 52.81 91 VAL A C 1
ATOM 730 O O . VAL A 1 91 ? 0.307 10.764 23.790 1.00 52.81 91 VAL A O 1
ATOM 733 N N . ALA A 1 92 ? -1.240 11.265 25.369 1.00 46.22 92 ALA A N 1
ATOM 734 C CA . ALA A 1 92 ? -0.940 12.669 25.651 1.00 46.22 92 ALA A CA 1
ATOM 735 C C . ALA A 1 92 ? -1.512 13.745 24.696 1.00 46.22 92 ALA A C 1
ATOM 737 O O . ALA A 1 92 ? -0.798 14.462 24.007 1.00 46.22 92 ALA A O 1
ATOM 738 N N . SER A 1 93 ? -2.819 13.998 24.834 1.00 47.41 93 SER A N 1
ATOM 739 C CA . SER A 1 93 ? -3.360 15.375 24.892 1.00 47.41 93 SER A CA 1
ATOM 740 C C . SER A 1 93 ? -3.917 15.703 26.286 1.00 47.41 93 SER A C 1
ATOM 742 O O . SER A 1 93 ? -4.927 16.378 26.452 1.00 47.41 93 SER A O 1
ATOM 744 N N . ALA A 1 94 ? -3.219 15.220 27.314 1.00 47.25 94 ALA A N 1
ATOM 745 C CA . ALA A 1 94 ? -3.384 15.655 28.695 1.00 47.25 94 ALA A CA 1
ATOM 746 C C . ALA A 1 94 ? -2.026 16.122 29.238 1.00 47.25 94 ALA A C 1
ATOM 748 O O . ALA A 1 94 ? -1.516 15.579 30.209 1.00 47.25 94 ALA A O 1
ATOM 749 N N . ASP A 1 95 ? -1.430 17.117 28.580 1.00 43.28 95 ASP A N 1
ATOM 750 C CA . ASP A 1 95 ? -0.363 17.933 29.165 1.00 43.28 95 ASP A CA 1
ATOM 751 C C . ASP A 1 95 ? -0.899 19.355 29.363 1.00 43.28 95 ASP A C 1
ATOM 753 O O . ASP A 1 95 ? -0.538 20.308 28.678 1.00 43.28 95 ASP A O 1
ATOM 757 N N . SER A 1 96 ? -1.848 19.491 30.296 1.00 41.38 96 SER A N 1
ATOM 758 C CA . SER A 1 96 ? -2.026 20.765 30.987 1.00 41.38 96 SER A CA 1
ATOM 759 C C . SER A 1 96 ? -0.924 20.823 32.036 1.00 41.38 96 SER A C 1
ATOM 761 O O . SER A 1 96 ? -1.119 20.409 33.178 1.00 41.38 96 SER A O 1
ATOM 763 N N . GLY A 1 97 ? 0.248 21.297 31.619 1.00 44.22 97 GLY A N 1
ATOM 764 C CA . GLY A 1 97 ? 1.378 21.523 32.501 1.00 44.22 97 GLY A CA 1
ATOM 765 C C . GLY A 1 97 ? 0.994 22.437 33.665 1.00 44.22 97 GLY A C 1
ATOM 766 O O . GLY A 1 97 ? 0.812 23.642 33.504 1.00 44.22 97 GLY A O 1
ATOM 767 N N . ALA A 1 98 ? 0.912 21.862 34.859 1.00 41.94 98 ALA A N 1
ATOM 768 C CA . ALA A 1 98 ? 1.056 22.577 36.115 1.00 41.94 98 ALA A CA 1
ATOM 769 C C . ALA A 1 98 ? 1.925 21.708 37.035 1.00 41.94 98 ALA A C 1
ATOM 771 O O . ALA A 1 98 ? 1.496 20.621 37.426 1.00 41.94 98 ALA A O 1
ATOM 772 N N . PRO A 1 99 ? 3.155 22.130 37.376 1.00 51.78 99 PRO A N 1
ATOM 773 C CA . PRO A 1 99 ? 3.963 21.405 38.334 1.00 51.78 99 PRO A CA 1
ATOM 774 C C . PRO A 1 99 ? 3.519 21.839 39.731 1.00 51.78 99 PRO A C 1
ATOM 776 O O . PRO A 1 99 ? 3.695 22.992 40.117 1.00 51.78 99 PRO A O 1
ATOM 779 N N . ALA A 1 100 ? 2.950 20.928 40.511 1.00 43.69 100 ALA A N 1
ATOM 780 C CA . ALA A 1 100 ? 2.766 21.148 41.940 1.00 43.69 100 ALA A CA 1
ATOM 781 C C . ALA A 1 100 ? 3.123 19.869 42.691 1.00 43.69 100 ALA A C 1
ATOM 783 O O . ALA A 1 100 ? 2.300 18.986 42.905 1.00 43.69 100 ALA A O 1
ATOM 784 N N . LEU A 1 101 ? 4.425 19.799 42.964 1.00 44.31 101 LEU A N 1
ATOM 785 C CA . LEU A 1 101 ? 5.083 19.265 44.151 1.00 44.31 101 LEU A CA 1
ATOM 786 C C . LEU A 1 101 ? 4.256 18.360 45.072 1.00 44.31 101 LEU A C 1
ATOM 788 O O . LEU A 1 101 ? 3.227 18.735 45.626 1.00 44.31 101 LEU A O 1
ATOM 792 N N . GLU A 1 102 ? 4.856 17.197 45.295 1.00 51.06 102 GLU A N 1
ATOM 793 C CA . GLU A 1 102 ? 4.646 16.268 46.393 1.00 51.06 102 GLU A CA 1
ATOM 794 C C . GLU A 1 102 ? 4.202 16.946 47.698 1.00 51.06 102 GLU A C 1
ATOM 796 O O . GLU A 1 102 ? 4.873 17.842 48.214 1.00 51.06 102 GLU A O 1
ATOM 801 N N . GLN A 1 103 ? 3.128 16.440 48.302 1.00 44.12 103 GLN A N 1
ATOM 802 C CA . GLN A 1 103 ? 3.024 16.477 49.753 1.00 44.12 103 GLN A CA 1
ATOM 803 C C . GLN A 1 103 ? 2.320 15.226 50.267 1.00 44.12 103 GLN A C 1
ATOM 805 O O . GLN A 1 103 ? 1.120 15.008 50.090 1.00 44.12 103 GLN A O 1
ATOM 810 N N . GLU A 1 104 ? 3.136 14.371 50.874 1.00 46.03 104 GLU A N 1
ATOM 811 C CA . GLU A 1 104 ? 2.733 13.181 51.597 1.00 46.03 104 GLU A CA 1
ATOM 812 C C . GLU A 1 104 ? 1.748 13.508 52.726 1.00 46.03 104 GLU A C 1
ATOM 814 O O . GLU A 1 104 ? 1.820 14.528 53.414 1.00 46.03 104 GLU A O 1
ATOM 819 N N . ARG A 1 105 ? 0.823 12.570 52.927 1.00 48.31 105 ARG A N 1
ATOM 820 C CA . ARG A 1 105 ? -0.174 12.545 53.995 1.00 48.31 105 ARG A CA 1
ATOM 821 C C . ARG A 1 105 ? 0.475 12.658 55.376 1.00 48.31 105 ARG A C 1
ATOM 823 O O . ARG A 1 105 ? 1.266 11.801 55.751 1.00 48.31 105 ARG A O 1
ATOM 830 N N . THR A 1 106 ? -0.029 13.562 56.211 1.00 40.25 106 THR A N 1
ATOM 831 C CA . THR A 1 106 ? -0.179 13.299 57.650 1.00 40.25 106 THR A CA 1
ATOM 832 C C . THR A 1 106 ? -1.508 13.858 58.146 1.00 40.25 106 THR A C 1
ATOM 834 O O . THR A 1 106 ? -1.918 14.967 57.826 1.00 40.25 106 THR A O 1
ATOM 837 N N . ILE A 1 107 ? -2.217 13.012 58.883 1.00 55.03 107 ILE A N 1
ATOM 838 C CA . ILE A 1 107 ? -3.538 13.234 59.462 1.00 55.03 107 ILE A CA 1
ATOM 839 C C . ILE A 1 107 ? -3.296 13.772 60.875 1.00 55.03 107 ILE A C 1
ATOM 841 O O . ILE A 1 107 ? -2.561 13.121 61.614 1.00 55.03 107 ILE A O 1
ATOM 845 N N . SER A 1 108 ? -3.925 14.877 61.289 1.00 36.88 108 SER A N 1
ATOM 846 C CA . SER A 1 108 ? -4.331 15.026 62.693 1.00 36.88 108 SER A CA 1
ATOM 847 C C . SER A 1 108 ? -5.359 16.135 62.934 1.00 36.88 108 SER A C 1
ATOM 849 O O . SER A 1 108 ? -5.330 17.204 62.336 1.00 36.88 108 SER A O 1
ATOM 851 N N . SER A 1 109 ? -6.255 15.789 63.848 1.00 47.81 109 SER A N 1
ATOM 852 C CA . SER A 1 109 ? -7.426 16.453 64.419 1.00 47.81 109 SER A CA 1
ATOM 853 C C . SER A 1 109 ? -7.185 17.813 65.098 1.00 47.81 109 SER A C 1
ATOM 855 O O . SER A 1 109 ? -6.189 17.971 65.801 1.00 47.81 109 SER A O 1
ATOM 857 N N . SER A 1 110 ? -8.184 18.711 65.001 1.00 45.41 110 SER A N 1
ATOM 858 C CA . SER A 1 110 ? -8.966 19.313 66.118 1.00 45.41 110 SER A CA 1
ATOM 859 C C . SER A 1 110 ? -9.296 20.803 65.907 1.00 45.41 110 SER A C 1
ATOM 861 O O . SER A 1 110 ? -8.365 21.588 65.821 1.00 45.41 110 SER A O 1
ATOM 863 N N . HIS A 1 111 ? -10.608 21.125 65.942 1.00 46.34 111 HIS A N 1
ATOM 864 C CA . HIS A 1 111 ? -11.295 22.387 66.349 1.00 46.34 111 HIS A CA 1
ATOM 865 C C . HIS A 1 111 ? -10.816 23.730 65.731 1.00 46.34 111 HIS A C 1
ATOM 867 O O . HIS A 1 111 ? -9.640 23.946 65.521 1.00 46.34 111 HIS A O 1
ATOM 873 N N . GLU A 1 112 ? -11.615 24.748 65.412 1.00 46.47 112 GLU A N 1
ATOM 874 C CA . GLU A 1 112 ? -12.992 25.164 65.689 1.00 46.47 112 GLU A CA 1
ATOM 875 C C . GLU A 1 112 ? -13.331 26.305 64.692 1.00 46.47 112 GLU A C 1
ATOM 877 O O . GLU A 1 112 ? -12.428 26.985 64.214 1.00 46.47 112 GLU A O 1
ATOM 882 N N . ALA A 1 113 ? -14.627 26.511 64.431 1.00 47.66 113 ALA A N 1
ATOM 883 C CA . ALA A 1 113 ? -15.292 27.737 63.961 1.00 47.66 113 ALA A CA 1
ATOM 884 C C . ALA A 1 113 ? -14.695 28.566 62.796 1.00 47.66 113 ALA A C 1
ATOM 886 O O . ALA A 1 113 ? -13.711 29.279 62.947 1.00 47.66 113 ALA A O 1
ATOM 887 N N . SER A 1 114 ? -15.461 28.681 61.706 1.00 48.81 114 SER A N 1
ATOM 888 C CA . SER A 1 114 ? -16.007 29.989 61.303 1.00 48.81 114 SER A CA 1
ATOM 889 C C . SER A 1 114 ? -17.053 29.813 60.202 1.00 48.81 114 SER A C 1
ATOM 891 O O . SER A 1 114 ? -16.775 29.253 59.143 1.00 48.81 114 SER A O 1
ATOM 893 N N . CYS A 1 115 ? -18.270 30.272 60.483 1.00 54.06 115 CYS A N 1
ATOM 894 C CA . CYS A 1 115 ? -19.408 30.281 59.576 1.00 54.06 115 CYS A CA 1
ATOM 895 C C . CYS A 1 115 ? -19.136 31.220 58.398 1.00 54.06 115 CYS A C 1
ATOM 897 O O . CYS A 1 115 ? -18.868 32.403 58.609 1.00 54.06 115 CYS A O 1
ATOM 899 N N . ILE A 1 116 ? -19.276 30.721 57.171 1.00 57.16 116 ILE A N 1
ATOM 900 C CA . ILE A 1 116 ? -19.436 31.580 56.000 1.00 57.16 116 ILE A CA 1
ATOM 901 C C . ILE A 1 116 ? -20.671 31.096 55.247 1.00 57.16 116 ILE A C 1
ATOM 903 O O . ILE A 1 116 ? -20.699 30.015 54.666 1.00 57.16 116 ILE A O 1
ATOM 907 N N . ASP A 1 117 ? -21.696 31.924 55.369 1.00 53.78 117 ASP A N 1
ATOM 908 C CA . ASP A 1 117 ? -22.988 31.894 54.703 1.00 53.78 117 ASP A CA 1
ATOM 909 C C . ASP A 1 117 ? -22.790 32.389 53.261 1.00 53.78 117 ASP A C 1
ATOM 911 O O . ASP A 1 117 ? -22.307 33.508 53.068 1.00 53.78 117 ASP A O 1
ATOM 915 N N . VAL A 1 118 ? -23.097 31.570 52.249 1.00 52.69 118 VAL A N 1
ATOM 916 C CA . VAL A 1 118 ? -23.203 32.023 50.850 1.00 52.69 118 VAL A CA 1
ATOM 917 C C . VAL A 1 118 ? -24.363 31.264 50.185 1.00 52.69 118 VAL A C 1
ATOM 919 O O . VAL A 1 118 ? -24.442 30.044 50.334 1.00 52.69 118 VAL A O 1
ATOM 922 N N . PRO A 1 119 ? -25.289 31.975 49.514 1.00 56.22 119 PRO A N 1
ATOM 923 C CA . PRO A 1 119 ? -26.706 31.632 49.506 1.00 56.22 119 PRO A CA 1
ATOM 924 C C . PRO A 1 119 ? -27.120 30.590 48.469 1.00 56.22 119 PRO A C 1
ATOM 926 O O . PRO A 1 119 ? -26.566 30.492 47.373 1.00 56.22 119 PRO A O 1
ATOM 929 N N . ASP A 1 120 ? -28.199 29.906 48.837 1.00 56.16 120 ASP A N 1
ATOM 930 C CA . ASP A 1 120 ? -29.103 29.163 47.970 1.00 56.16 120 ASP A CA 1
ATOM 931 C C . ASP A 1 120 ? -29.635 30.090 46.863 1.00 56.16 120 ASP A C 1
ATOM 933 O O . ASP A 1 120 ? -30.299 31.098 47.130 1.00 56.16 120 ASP A O 1
ATOM 937 N N . HIS A 1 121 ? -29.298 29.782 45.612 1.00 56.12 121 HIS A N 1
ATOM 938 C CA . HIS A 1 121 ? -29.904 30.420 44.453 1.00 56.12 121 HIS A CA 1
ATOM 939 C C . HIS A 1 121 ? -30.529 29.358 43.556 1.00 56.12 121 HIS A C 1
ATOM 941 O O . HIS A 1 121 ? -29.953 28.910 42.565 1.00 56.12 121 HIS A O 1
ATOM 947 N N . ASP A 1 122 ? -31.774 29.040 43.898 1.00 55.44 122 ASP A N 1
ATOM 948 C CA . ASP A 1 122 ? -32.831 28.705 42.955 1.00 55.44 122 ASP A CA 1
ATOM 949 C C . ASP A 1 122 ? -32.748 29.591 41.704 1.00 55.44 122 ASP A C 1
ATOM 951 O O . ASP A 1 122 ? -33.029 30.795 41.749 1.00 55.44 122 ASP A O 1
ATOM 955 N N . ARG A 1 123 ? -32.446 28.979 40.556 1.00 61.88 123 ARG A N 1
ATOM 956 C CA . ARG A 1 123 ? -33.012 29.404 39.273 1.00 61.88 123 ARG A CA 1
ATOM 957 C C . ARG A 1 123 ? -33.373 28.196 38.427 1.00 61.88 123 ARG A C 1
ATOM 9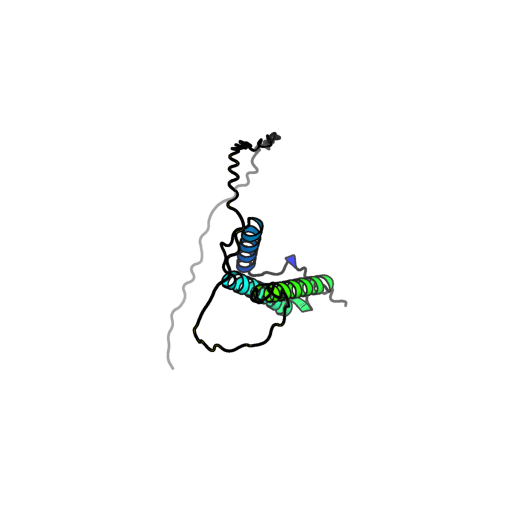59 O O . ARG A 1 123 ? -32.590 27.681 37.638 1.00 61.88 123 ARG A O 1
ATOM 966 N N . ASN A 1 124 ? -34.630 27.824 38.608 1.00 51.84 124 ASN A N 1
ATOM 967 C CA . ASN A 1 124 ? -35.459 27.137 37.643 1.00 51.84 124 ASN A CA 1
ATOM 968 C C . ASN A 1 124 ? -35.436 27.883 36.290 1.00 51.84 124 ASN A C 1
ATOM 970 O O . ASN A 1 124 ? -35.684 29.091 36.245 1.00 51.84 124 ASN A O 1
ATOM 974 N N . ALA A 1 125 ? -35.151 27.168 35.205 1.00 56.53 125 ALA A N 1
ATOM 975 C CA . ALA A 1 125 ? -35.415 27.604 33.839 1.00 56.53 125 ALA A CA 1
ATOM 976 C C . ALA A 1 125 ? -35.688 26.367 32.977 1.00 56.53 125 ALA A C 1
ATOM 978 O O . ALA A 1 125 ? -34.818 25.876 32.259 1.00 56.53 125 ALA A O 1
ATOM 979 N N . ASP A 1 126 ? -36.920 25.871 33.074 1.00 57.25 126 ASP A N 1
ATOM 980 C CA . ASP A 1 126 ? -37.557 25.133 31.991 1.00 57.25 126 ASP A CA 1
ATOM 981 C C . ASP A 1 126 ? -37.546 26.003 30.729 1.00 57.25 126 ASP A C 1
ATOM 983 O O . ASP A 1 126 ? -38.062 27.125 30.734 1.00 57.25 126 ASP A O 1
ATOM 987 N N . ASN A 1 127 ? -37.005 25.483 29.629 1.00 55.47 127 ASN A N 1
ATOM 988 C CA . ASN A 1 127 ? -37.572 25.801 28.328 1.00 55.47 127 ASN A CA 1
ATOM 989 C C . ASN A 1 127 ? -37.353 24.641 27.360 1.00 55.47 127 ASN A C 1
ATOM 991 O O . ASN A 1 127 ? -36.246 24.364 26.896 1.00 55.47 127 ASN A O 1
ATOM 995 N N . GLU A 1 128 ? -38.455 23.956 27.087 1.00 55.47 128 GLU A N 1
ATOM 996 C CA . GLU A 1 128 ? -38.603 22.979 26.027 1.00 55.47 128 GLU A CA 1
ATOM 997 C C . GLU A 1 128 ? -38.303 23.646 24.676 1.00 55.47 128 GLU A C 1
ATOM 999 O O . GLU A 1 128 ? -38.878 24.680 24.339 1.00 55.47 128 GLU A O 1
ATOM 1004 N N . SER A 1 129 ? -37.444 23.038 23.860 1.00 53.97 129 SER A N 1
ATOM 1005 C CA . SER A 1 129 ? -37.405 23.339 22.430 1.00 53.97 129 SER A CA 1
ATOM 1006 C C . SER A 1 129 ? -37.341 22.035 21.653 1.00 53.97 129 SER A C 1
ATOM 1008 O O . SER A 1 129 ? -36.305 21.376 21.567 1.00 53.97 129 SER A O 1
ATOM 1010 N N . LYS A 1 130 ? -38.500 21.636 21.124 1.00 57.84 130 LYS A N 1
ATOM 1011 C CA . LYS A 1 130 ? -38.606 20.625 20.077 1.00 57.84 130 LYS A CA 1
ATOM 1012 C C . LYS A 1 130 ? -38.100 21.247 18.780 1.00 57.84 130 LYS A C 1
ATOM 1014 O O . LYS A 1 130 ? -38.781 22.098 18.216 1.00 57.84 130 LYS A O 1
ATOM 1019 N N . ALA A 1 131 ? -36.954 20.791 18.293 1.00 55.00 131 ALA A N 1
ATOM 1020 C CA . ALA A 1 131 ? -36.579 20.970 16.899 1.00 55.00 131 ALA A CA 1
ATOM 1021 C C . ALA A 1 131 ? -36.870 19.658 16.161 1.00 55.00 131 ALA A C 1
ATOM 1023 O O . ALA A 1 131 ? -36.079 18.717 16.168 1.00 55.00 131 ALA A O 1
ATOM 1024 N N . ASP A 1 132 ? -38.077 19.593 15.602 1.00 55.94 132 ASP A N 1
ATOM 1025 C CA . ASP A 1 132 ? -38.449 18.675 14.530 1.00 55.94 132 ASP A CA 1
ATOM 1026 C C . ASP A 1 132 ? -37.828 19.245 13.247 1.00 55.94 132 ASP A C 1
ATOM 1028 O O . ASP A 1 132 ? -38.390 20.139 12.619 1.00 55.94 132 ASP A O 1
ATOM 1032 N N . GLU A 1 133 ? -36.619 18.803 12.903 1.00 57.03 133 GLU A N 1
ATOM 1033 C CA . GLU A 1 133 ? -36.036 19.058 11.586 1.00 57.03 133 GLU A CA 1
ATOM 1034 C C . GLU A 1 133 ? -35.999 17.742 10.816 1.00 57.03 133 GLU A C 1
ATOM 1036 O O . GLU A 1 133 ? -35.094 16.916 10.941 1.00 57.03 133 GLU A O 1
ATOM 1041 N N . ARG A 1 134 ? -37.050 17.539 10.018 1.00 60.38 134 ARG A N 1
ATOM 1042 C CA . ARG A 1 134 ? -37.028 16.615 8.887 1.00 60.38 134 ARG A CA 1
ATOM 1043 C C . ARG A 1 134 ? -35.903 17.034 7.937 1.00 60.38 134 ARG A C 1
ATOM 1045 O O . ARG A 1 134 ? -35.940 18.163 7.451 1.00 60.38 134 ARG A O 1
ATOM 1052 N N . PRO A 1 135 ? -34.975 16.140 7.571 1.00 62.19 135 PRO A N 1
ATOM 1053 C CA . PRO A 1 135 ? -34.134 16.376 6.413 1.00 62.19 135 PRO A CA 1
ATOM 1054 C C . PRO A 1 135 ? -35.020 16.354 5.162 1.00 62.19 135 PRO A C 1
ATOM 1056 O O . PRO A 1 135 ? -35.633 15.333 4.840 1.00 62.19 135 PRO A O 1
ATOM 1059 N N . GLU A 1 136 ? -35.113 17.479 4.457 1.00 65.44 136 GLU A N 1
ATOM 1060 C CA . GLU A 1 136 ? -35.623 17.496 3.090 1.00 65.44 136 GLU A CA 1
ATOM 1061 C C . GLU A 1 136 ? -34.670 16.665 2.223 1.00 65.44 136 GLU A C 1
ATOM 1063 O O . GLU A 1 136 ? -33.516 17.026 1.990 1.00 65.44 136 GLU A O 1
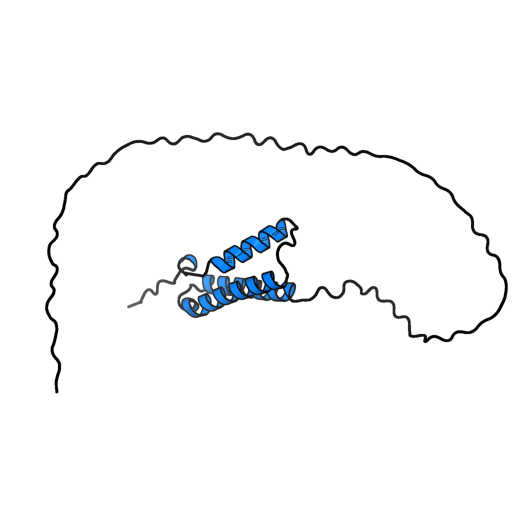ATOM 1068 N N . HIS A 1 137 ? -35.136 15.495 1.788 1.00 57.91 137 HIS A N 1
ATOM 1069 C CA . HIS A 1 137 ? -34.413 14.669 0.833 1.00 57.91 137 HIS A CA 1
ATOM 1070 C C . HIS A 1 137 ? -34.266 15.436 -0.490 1.00 57.91 137 HIS A C 1
ATOM 1072 O O . HIS A 1 137 ? -35.279 15.894 -1.027 1.00 57.91 137 HIS A O 1
ATOM 1078 N N . PRO A 1 138 ? -33.061 15.540 -1.077 1.00 63.66 138 PRO A N 1
ATOM 1079 C CA . PRO A 1 138 ? -32.947 16.008 -2.446 1.00 63.66 138 PRO A CA 1
ATOM 1080 C C . PRO A 1 138 ? -33.634 14.997 -3.372 1.00 63.66 138 PRO A C 1
ATOM 1082 O O . PRO A 1 138 ? -33.264 13.823 -3.433 1.00 63.66 138 PRO A O 1
ATOM 1085 N N . VAL A 1 139 ? -34.662 15.464 -4.081 1.00 58.34 139 VAL A N 1
ATOM 1086 C CA . VAL A 1 139 ? -35.297 14.741 -5.184 1.00 58.34 139 VAL A CA 1
ATOM 1087 C C . VAL A 1 139 ? -34.256 14.605 -6.292 1.00 58.34 139 VAL A C 1
ATOM 1089 O O . VAL A 1 139 ? -33.931 15.573 -6.975 1.00 58.34 139 VAL A O 1
ATOM 1092 N N . VAL A 1 140 ? -33.701 13.405 -6.449 1.00 58.81 140 VAL A N 1
ATOM 1093 C CA . VAL A 1 140 ? -32.868 13.071 -7.604 1.00 58.81 140 VAL A CA 1
ATOM 1094 C C . VAL A 1 140 ? -33.805 12.850 -8.786 1.00 58.81 140 VAL A C 1
ATOM 1096 O O . VAL A 1 140 ? -34.506 11.840 -8.863 1.00 58.81 140 VAL A O 1
ATOM 1099 N N . GLU A 1 141 ? -33.839 13.820 -9.695 1.00 55.81 141 GLU A N 1
ATOM 1100 C CA . GLU A 1 141 ? -34.470 13.675 -11.001 1.00 55.81 141 GLU A CA 1
ATOM 1101 C C . GLU A 1 141 ? -33.700 12.596 -11.779 1.00 55.81 141 GLU A C 1
ATOM 1103 O O . GLU A 1 141 ? -32.515 12.732 -12.087 1.00 55.81 141 GLU A O 1
ATOM 1108 N N . THR A 1 142 ? -34.353 11.460 -12.015 1.00 56.00 142 THR A N 1
ATOM 1109 C CA . THR A 1 142 ? -33.780 10.334 -12.752 1.00 56.00 142 THR A CA 1
ATOM 1110 C C . THR A 1 142 ? -33.761 10.682 -14.236 1.00 56.00 142 THR A C 1
ATOM 1112 O O . THR A 1 142 ? -34.777 10.611 -14.922 1.00 56.00 142 THR A O 1
ATOM 1115 N N . VAL A 1 143 ? -32.592 11.069 -14.747 1.00 54.12 143 VAL A N 1
ATOM 1116 C CA . VAL A 1 143 ? -32.374 11.187 -16.193 1.00 54.12 143 VAL A CA 1
ATOM 1117 C C . VAL A 1 143 ? -32.325 9.775 -16.780 1.00 54.12 143 VAL A C 1
ATOM 1119 O O . VAL A 1 143 ? -31.599 8.908 -16.296 1.00 54.12 143 VAL A O 1
ATOM 1122 N N . GLY A 1 144 ? -33.185 9.553 -17.773 1.00 44.50 144 GLY A N 1
ATOM 1123 C CA . GLY A 1 144 ? -33.618 8.250 -18.259 1.00 44.50 144 GLY A CA 1
ATOM 1124 C C . GLY A 1 144 ? -32.517 7.299 -18.726 1.00 44.50 144 GLY A C 1
ATOM 1125 O O . GLY A 1 144 ? -31.533 7.680 -19.357 1.00 44.50 144 GLY A O 1
ATOM 1126 N N . VAL A 1 145 ? -32.769 6.019 -18.458 1.00 51.88 145 VAL A N 1
ATOM 1127 C CA . VAL A 1 145 ? -32.113 4.879 -19.095 1.00 51.88 145 VAL A CA 1
ATOM 1128 C C . VAL A 1 145 ? -32.441 4.928 -20.585 1.00 51.88 145 VAL A C 1
ATOM 1130 O O . VAL A 1 145 ? -33.596 4.757 -20.974 1.00 51.88 145 VAL A O 1
ATOM 1133 N N . VAL A 1 146 ? -31.433 5.178 -21.419 1.00 51.75 146 VAL A N 1
ATOM 1134 C CA . VAL A 1 146 ? -31.547 4.939 -22.858 1.00 51.75 146 VAL A CA 1
ATOM 1135 C C . VAL A 1 146 ? -31.301 3.455 -23.090 1.00 51.75 146 VAL A C 1
ATOM 1137 O O . VAL A 1 146 ? -30.189 2.953 -22.944 1.00 51.75 146 VAL A O 1
ATOM 1140 N N . ASP A 1 147 ? -32.396 2.782 -23.417 1.00 51.44 147 ASP A N 1
ATOM 1141 C CA . ASP A 1 147 ? -32.465 1.467 -24.035 1.00 51.44 147 ASP A CA 1
ATOM 1142 C C . ASP A 1 147 ? -31.607 1.464 -25.314 1.00 51.44 147 ASP A C 1
ATOM 1144 O O . ASP A 1 147 ? -31.907 2.170 -26.278 1.00 51.44 147 ASP A O 1
ATOM 1148 N N . VAL A 1 148 ? -30.504 0.711 -25.319 1.00 51.56 148 VAL A N 1
ATOM 1149 C CA . VAL A 1 148 ? -29.820 0.341 -26.564 1.00 51.56 148 VAL A CA 1
ATOM 1150 C C . VAL A 1 148 ? -30.185 -1.105 -26.837 1.00 51.56 148 VAL A C 1
ATOM 1152 O O . VAL A 1 148 ? -29.619 -2.039 -26.270 1.00 51.56 148 VAL A O 1
ATOM 1155 N N . GLY A 1 149 ? -31.210 -1.234 -27.672 1.00 46.88 149 GLY A N 1
ATOM 1156 C CA . GLY A 1 149 ? -31.790 -2.485 -28.104 1.00 46.88 149 GLY A CA 1
ATOM 1157 C C . GLY A 1 149 ? -30.810 -3.425 -28.806 1.00 46.88 149 GLY A C 1
ATOM 1158 O O . GLY A 1 149 ? -29.845 -3.036 -29.464 1.00 46.88 149 GLY A O 1
ATOM 1159 N N . VAL A 1 150 ? -31.156 -4.696 -28.642 1.00 50.91 150 VAL A N 1
ATOM 1160 C CA . VAL A 1 150 ? -30.707 -5.887 -29.360 1.00 50.91 150 VAL A CA 1
ATOM 1161 C C . VAL A 1 150 ? -30.877 -5.735 -30.876 1.00 50.91 150 VAL A C 1
ATOM 1163 O O . VAL A 1 150 ? -31.906 -5.243 -31.335 1.00 50.91 150 VAL A O 1
ATOM 1166 N N . GLY A 1 151 ? -29.921 -6.267 -31.644 1.00 45.44 151 GLY A N 1
ATOM 1167 C CA . GLY A 1 151 ? -30.079 -6.530 -33.075 1.00 45.44 151 GLY A CA 1
ATOM 1168 C C . GLY A 1 151 ? -28.994 -7.453 -33.644 1.00 45.44 151 GLY A C 1
ATOM 1169 O O . GLY A 1 151 ? -27.927 -6.981 -34.012 1.00 45.44 151 GLY A O 1
ATOM 1170 N N . GLU A 1 152 ? -29.326 -8.751 -33.680 1.00 43.38 152 GLU A N 1
ATOM 1171 C CA . GLU A 1 152 ? -29.107 -9.729 -34.773 1.00 43.38 152 GLU A CA 1
ATOM 1172 C C . GLU A 1 152 ? -27.672 -10.130 -35.183 1.00 43.38 152 GLU A C 1
ATOM 1174 O O . GLU A 1 152 ? -26.831 -9.335 -35.581 1.00 43.38 152 GLU A O 1
ATOM 1179 N N . GLU A 1 153 ? -27.310 -11.393 -34.931 1.00 49.66 153 GLU A N 1
ATOM 1180 C CA . GLU A 1 153 ? -27.338 -12.527 -35.884 1.00 49.66 153 GLU A CA 1
ATOM 1181 C C . GLU A 1 153 ? -26.261 -12.456 -36.982 1.00 49.66 153 GLU A C 1
ATOM 1183 O O . GLU A 1 153 ? -26.426 -11.864 -38.042 1.00 49.66 153 GLU A O 1
ATOM 1188 N N . GLY A 1 154 ? -25.167 -13.180 -36.736 1.00 45.66 154 GLY A N 1
ATOM 1189 C CA . GLY A 1 154 ? -24.133 -13.528 -37.707 1.00 45.66 154 GLY A CA 1
ATOM 1190 C C . GLY A 1 154 ? -23.752 -14.993 -37.534 1.00 45.66 154 GLY A C 1
ATOM 1191 O O . GLY A 1 154 ? -22.738 -15.325 -36.932 1.00 45.66 154 GLY A O 1
ATOM 1192 N N . LYS A 1 155 ? -24.657 -15.853 -37.995 1.00 50.47 155 LYS A N 1
ATOM 1193 C CA . LYS A 1 155 ? -24.504 -17.289 -38.247 1.00 50.47 155 LYS A CA 1
ATOM 1194 C C . LYS A 1 155 ? -23.177 -17.559 -38.962 1.00 50.47 155 LYS A C 1
ATOM 1196 O O . LYS A 1 155 ? -22.987 -17.014 -40.035 1.00 50.47 155 LYS A O 1
ATOM 1201 N N . ASP A 1 156 ? -22.363 -18.472 -38.443 1.00 51.22 156 ASP A N 1
ATOM 1202 C CA . ASP A 1 156 ? -21.607 -19.398 -39.285 1.00 51.22 156 ASP A CA 1
ATOM 1203 C C . ASP A 1 156 ? -21.462 -20.732 -38.554 1.00 51.22 156 ASP A C 1
ATOM 1205 O O . ASP A 1 156 ? -20.799 -20.886 -37.530 1.00 51.22 156 ASP A O 1
ATOM 1209 N N . SER A 1 157 ? -22.203 -21.697 -39.083 1.00 50.72 157 SER A N 1
ATOM 1210 C CA . SER A 1 157 ? -22.133 -23.106 -38.744 1.00 50.72 157 SER A CA 1
ATOM 1211 C C . SER A 1 157 ? -20.979 -23.746 -39.511 1.00 50.72 157 SER A C 1
ATOM 1213 O O . SER A 1 157 ? -20.901 -23.585 -40.721 1.00 50.72 157 SER A O 1
ATOM 1215 N N . ASN A 1 158 ? -20.144 -24.521 -38.822 1.00 50.69 158 ASN A N 1
ATOM 1216 C CA . ASN A 1 158 ? -19.561 -25.774 -39.317 1.00 50.69 158 ASN A CA 1
ATOM 1217 C C . ASN A 1 158 ? -19.098 -26.571 -38.082 1.00 50.69 158 ASN A C 1
ATOM 1219 O O . ASN A 1 158 ? -18.215 -26.141 -37.352 1.00 50.69 158 ASN A O 1
ATOM 1223 N N . SER A 1 159 ? -19.876 -27.574 -37.661 1.00 44.12 159 SER A N 1
ATOM 1224 C CA . SER A 1 159 ? -19.752 -28.987 -38.078 1.00 44.12 159 SER A CA 1
ATOM 1225 C C . SER A 1 159 ? -18.580 -29.677 -37.356 1.00 44.12 159 SER A C 1
ATOM 1227 O O . SER A 1 159 ? -17.425 -29.444 -37.680 1.00 44.12 159 SER A O 1
ATOM 1229 N N . LEU A 1 160 ? -18.851 -30.348 -36.229 1.00 45.50 160 LEU A N 1
ATOM 1230 C CA . LEU A 1 160 ? -19.005 -31.814 -36.084 1.00 45.50 160 LEU A CA 1
ATOM 1231 C C . LEU A 1 160 ? -17.692 -32.631 -36.166 1.00 45.50 160 LEU A C 1
ATOM 1233 O O . LEU A 1 160 ? -17.159 -32.878 -37.238 1.00 45.50 160 LEU A O 1
ATOM 1237 N N . THR A 1 161 ? -17.276 -33.106 -34.982 1.00 50.81 161 THR A N 1
ATOM 1238 C CA . THR A 1 161 ? -16.806 -34.471 -34.630 1.00 50.81 161 THR A CA 1
ATOM 1239 C C . THR A 1 161 ? -15.804 -35.233 -35.509 1.00 50.81 161 THR A C 1
ATOM 1241 O O . THR A 1 161 ? -16.154 -35.706 -36.584 1.00 50.81 161 THR A O 1
ATOM 1244 N N . ALA A 1 162 ? -14.654 -35.556 -34.900 1.00 52.06 162 ALA A N 1
ATOM 1245 C CA . ALA A 1 162 ? -14.013 -36.887 -34.814 1.00 52.06 162 ALA A CA 1
ATOM 1246 C C . ALA A 1 162 ? -12.889 -36.759 -33.752 1.00 52.06 162 ALA A C 1
ATOM 1248 O O . ALA A 1 162 ? -12.013 -35.920 -33.916 1.00 52.06 162 ALA A O 1
ATOM 1249 N N . LEU A 1 163 ? -12.947 -37.310 -32.530 1.00 52.75 163 LEU A N 1
ATOM 1250 C CA . LEU A 1 163 ? -12.816 -38.726 -32.147 1.00 52.75 163 LEU A CA 1
ATOM 1251 C C . LEU A 1 163 ? -11.881 -39.524 -33.062 1.00 52.75 163 LEU A C 1
ATOM 1253 O O . LEU A 1 163 ? -12.357 -40.145 -34.002 1.00 52.75 163 LEU A O 1
ATOM 1257 N N . ASP A 1 164 ? -10.585 -39.528 -32.741 1.00 43.78 164 ASP A N 1
ATOM 1258 C CA . ASP A 1 164 ? -9.733 -40.723 -32.805 1.00 43.78 164 ASP A CA 1
ATOM 1259 C C . ASP A 1 164 ? -8.424 -40.483 -32.027 1.00 43.78 164 ASP A C 1
ATOM 1261 O O . ASP A 1 164 ? -7.921 -39.359 -32.004 1.00 43.78 164 ASP A O 1
ATOM 1265 N N . GLY A 1 165 ? -7.873 -41.521 -31.387 1.00 46.03 165 GLY A N 1
ATOM 1266 C CA . GLY A 1 165 ? -6.483 -41.496 -30.913 1.00 46.03 165 GLY A CA 1
ATOM 1267 C C . GLY A 1 165 ? -6.228 -41.684 -29.415 1.00 46.03 165 GLY A C 1
ATOM 1268 O O . GLY A 1 165 ? -5.387 -40.993 -28.848 1.00 46.03 165 GLY A O 1
ATOM 1269 N N . ILE A 1 166 ? -6.884 -42.654 -28.772 1.00 50.62 166 ILE A N 1
ATOM 1270 C CA . ILE A 1 166 ? -6.316 -43.292 -27.573 1.00 50.62 166 ILE A CA 1
ATOM 1271 C C . ILE A 1 166 ? -5.167 -44.187 -28.059 1.00 50.62 166 ILE A C 1
ATOM 1273 O O . ILE A 1 166 ? -5.425 -45.235 -28.646 1.00 50.62 166 ILE A O 1
ATOM 1277 N N . GLN A 1 167 ? -3.910 -43.807 -27.819 1.00 48.25 167 GLN A N 1
ATOM 1278 C CA . GLN A 1 167 ? -2.795 -44.758 -27.864 1.00 48.25 167 GLN A CA 1
ATOM 1279 C C . GLN A 1 167 ? -2.408 -45.137 -26.437 1.00 48.25 167 GLN A C 1
ATOM 1281 O O . GLN A 1 167 ? -1.753 -44.389 -25.715 1.00 48.25 167 GLN A O 1
ATOM 1286 N N . ALA A 1 168 ? -2.870 -46.321 -26.046 1.00 52.25 168 ALA A N 1
ATOM 1287 C CA . ALA A 1 168 ? -2.370 -47.079 -24.920 1.00 52.25 168 ALA A CA 1
ATOM 1288 C C . ALA A 1 168 ? -1.395 -48.136 -25.458 1.00 52.25 168 ALA A C 1
ATOM 1290 O O . ALA A 1 168 ? -1.828 -49.165 -25.958 1.00 52.25 168 ALA A O 1
ATOM 1291 N N . GLU A 1 169 ? -0.095 -47.879 -25.345 1.00 48.78 169 GLU A N 1
ATOM 1292 C CA . GLU A 1 169 ? 0.985 -48.875 -25.339 1.00 48.78 169 GLU A CA 1
ATOM 1293 C C . GLU A 1 169 ? 2.126 -48.265 -24.505 1.00 48.78 169 GLU A C 1
ATOM 1295 O O . GLU A 1 169 ? 2.446 -47.095 -24.664 1.00 48.78 169 GLU A O 1
ATOM 1300 N N . GLY A 1 170 ? 2.774 -48.921 -23.550 1.00 47.84 170 GLY A N 1
ATOM 1301 C CA . GLY A 1 170 ? 2.680 -50.290 -23.084 1.00 47.84 170 GLY A CA 1
ATOM 1302 C C . GLY A 1 170 ? 3.314 -50.384 -21.693 1.00 47.84 170 GLY A C 1
ATOM 1303 O O . GLY A 1 170 ? 4.222 -49.638 -21.328 1.00 47.84 170 GLY A O 1
ATOM 1304 N N . VAL A 1 171 ? 2.775 -51.301 -20.900 1.00 48.25 171 VAL A N 1
ATOM 1305 C CA . VAL A 1 171 ? 3.246 -51.675 -19.568 1.00 48.25 171 VAL A CA 1
ATOM 1306 C C . VAL A 1 171 ? 4.444 -52.620 -19.699 1.00 48.25 171 VAL A C 1
ATOM 1308 O O . VAL A 1 171 ? 4.257 -53.740 -20.156 1.00 48.25 171 VAL A O 1
ATOM 1311 N N . GLY A 1 172 ? 5.613 -52.193 -19.201 1.00 44.88 172 GLY A N 1
ATOM 1312 C CA . GLY A 1 172 ? 6.666 -53.027 -18.582 1.00 44.88 172 GLY A CA 1
ATOM 1313 C C . GLY A 1 172 ? 7.354 -54.125 -19.425 1.00 44.88 172 GLY A C 1
ATOM 1314 O O . GLY A 1 172 ? 6.975 -54.348 -20.568 1.00 44.88 172 GLY A O 1
ATOM 1315 N N . PRO A 1 173 ? 8.358 -54.852 -18.876 1.00 58.97 173 PRO A N 1
ATOM 1316 C CA . PRO A 1 173 ? 8.630 -55.033 -17.450 1.00 58.97 173 PRO A CA 1
ATOM 1317 C C . PRO A 1 173 ? 10.096 -54.814 -17.008 1.00 58.97 173 PRO A C 1
ATOM 1319 O O . PRO A 1 173 ? 11.006 -54.528 -17.779 1.00 58.97 173 PRO A O 1
ATOM 1322 N N . ALA A 1 174 ? 10.254 -54.955 -15.695 1.00 50.50 174 ALA A N 1
ATOM 1323 C CA . ALA A 1 174 ? 11.448 -54.868 -14.870 1.00 50.50 174 ALA A CA 1
ATOM 1324 C C . ALA A 1 174 ? 12.557 -55.912 -15.152 1.00 50.50 174 ALA A C 1
ATOM 1326 O O . ALA A 1 174 ? 12.337 -56.902 -15.845 1.00 50.50 174 ALA A O 1
ATOM 1327 N N . LEU A 1 175 ? 13.667 -55.728 -14.412 1.00 47.97 175 LEU A N 1
ATOM 1328 C CA . LEU A 1 175 ? 14.727 -56.682 -14.019 1.00 47.97 175 LEU A CA 1
ATOM 1329 C C . LEU A 1 175 ? 15.995 -56.718 -14.897 1.00 47.97 175 LEU A C 1
ATOM 1331 O O . LEU A 1 175 ? 16.082 -57.504 -15.835 1.00 47.97 175 LEU A O 1
ATOM 1335 N N . ARG A 1 176 ? 17.054 -56.009 -14.485 1.00 41.31 176 ARG A N 1
ATOM 1336 C CA . ARG A 1 176 ? 18.152 -56.538 -13.644 1.00 41.31 176 ARG A CA 1
ATOM 1337 C C . ARG A 1 176 ? 19.180 -55.46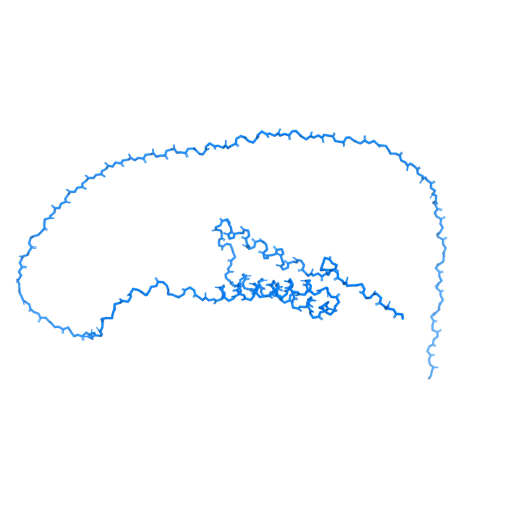1 -13.315 1.00 41.31 176 ARG A C 1
ATOM 1339 O O . ARG A 1 176 ? 19.422 -54.604 -14.188 1.00 41.31 176 ARG A O 1
#

Secondary structure (DSSP, 8-state):
------PBPGGG----HHHHHHHHHHHHHHHTT---S-HHHHHHHHHHHHHHHHHHHHHHGGGB-HHHHHHHHHHHHHHHHHHHHHHS----S-----------------------------------------------------------------------------------

Foldseek 3Di:
DDPPLPQDEPVPDDFDCPLVVQQVVVVVCVVVVHPPDDLVRNLVSLVNVLVRLVVCCVVRVVRHDPVRNVVSVVVNVVSVVVNVVSVDPPDDPPPPDDDDDDDDDDDDDDDDDDDDDDDDDDDDDDDDDDDPDDPPDPDDDDDDDDDPDDDDDDDDDDDDDDDDDDDDDDDDDDDD

Sequence (176 aa):
MATQDKAMDLHSIEVDLVCFDKLRAILRSRQQGSSQYSVREVLETLEACKLEYEKAFIEYGDRLSKTDQQLLLAELDSLKESIRVESEPEVASADSGAPALEQERTISSSHEASCIDVPDHDRNADNESKADERPEHPVVETVGVVDVGVGEEGKDSNSLTALDGIQAEGVGPALR